Protein AF-A0A846T141-F1 (afdb_monomer)

Sequence (94 aa):
MLAYFSSNYSQVAQNIRDLLAAGSRTDAIRLAHSVKGAAGNLSITGVQQAAARVELGLSSGEGNETELLDALHKAIQSACATITAGLSALTTTL

Foldseek 3Di:
DLVVLLVPCLCLLVVLVVCVVVVNLVVSLVSLVVQLVVCVVVVLVQLNVLSVVLNVCSVVVVVCNVVSSVSNNVSSVVSSVVSVVVVVVVVVVD

Secondary structure (DSSP, 8-state):
-HHHHHHHHTTHHHHHHHHHHTT-HHHHHHHHHHHHHHHHHTT-HHHHHHHHHHHHHHHHT-S-HHHHHHHHHHHHHHHHHHHHHHHHHHHH--

Radius of gyration: 14.07 Å; Cα contacts (8 Å, |Δi|>4): 87; chains: 1; bounding box: 35×24×39 Å

Nearest PDB structures (foldseek):
  1sr2-assembly1_A  TM=6.916E-01  e=3.154E-01  Escherichia coli
  8xyv-assembly2_B  TM=4.575E-01  e=1.497E+00  synthetic construct
  2hmq-assembly1_B  TM=6.051E-01  e=6.328E+00  Themiste dyscritum
  6x8n-assembly2_B  TM=4.008E-01  e=4.477E+00  synthetic construct
  8jh6-assembly1_B  TM=3.435E-01  e=4.477E+00  synthetic construct

Mean predicted aligned error: 3.88 Å

Solvent-accessible surface area (backbone atoms only — not comparable to full-atom values): 4965 Å² total; per-residue (Å²): 109,70,69,57,46,43,74,70,49,71,54,46,43,57,53,34,52,51,27,48,75,70,67,37,50,70,58,28,32,51,49,24,48,52,48,18,52,56,23,53,79,67,68,38,58,64,37,18,52,29,20,48,49,37,26,49,44,64,72,71,62,72,82,53,61,69,63,36,36,52,50,28,40,52,31,42,53,54,51,37,52,51,52,53,53,55,53,53,56,62,66,73,76,114

Structure (mmCIF, N/CA/C/O backbone):
data_AF-A0A846T141-F1
#
_entry.id   AF-A0A846T141-F1
#
loop_
_atom_site.group_PDB
_atom_site.id
_atom_site.type_symbol
_atom_site.label_atom_id
_atom_site.label_alt_id
_atom_site.label_comp_id
_atom_site.label_asym_id
_atom_site.label_entity_id
_atom_site.label_seq_id
_atom_site.pdbx_PDB_ins_code
_atom_site.Cartn_x
_atom_site.Cartn_y
_atom_site.Cartn_z
_atom_site.occupancy
_atom_site.B_iso_or_equiv
_atom_site.auth_seq_id
_atom_site.auth_comp_id
_atom_site.auth_asym_id
_atom_site.auth_atom_id
_atom_site.pdbx_PDB_model_num
ATOM 1 N N . MET A 1 1 ? 15.417 -9.107 -5.755 1.00 68.12 1 MET A N 1
ATOM 2 C CA . MET A 1 1 ? 14.701 -8.137 -4.890 1.00 68.12 1 MET A CA 1
ATOM 3 C C . MET A 1 1 ? 13.462 -7.545 -5.571 1.00 68.12 1 MET A C 1
ATOM 5 O O . MET A 1 1 ? 12.389 -7.638 -4.997 1.00 68.12 1 MET A O 1
ATOM 9 N N . LEU A 1 2 ? 13.554 -7.024 -6.805 1.00 74.12 2 LEU A N 1
ATOM 10 C CA . LEU A 1 2 ? 12.396 -6.469 -7.537 1.00 74.12 2 LEU A CA 1
ATOM 11 C C . LEU A 1 2 ? 11.322 -7.512 -7.911 1.00 74.12 2 LEU A C 1
ATOM 13 O O . LEU A 1 2 ? 10.138 -7.262 -7.718 1.00 74.12 2 LEU A O 1
ATOM 17 N N . ALA A 1 3 ? 11.718 -8.710 -8.355 1.00 71.81 3 ALA A N 1
ATOM 18 C CA . ALA A 1 3 ? 10.768 -9.804 -8.602 1.00 71.81 3 ALA A CA 1
ATOM 19 C C . ALA A 1 3 ? 10.028 -10.230 -7.317 1.00 71.81 3 ALA A C 1
ATOM 21 O O . ALA A 1 3 ? 8.814 -10.392 -7.322 1.00 71.81 3 ALA A O 1
ATOM 22 N N . TYR A 1 4 ? 10.747 -10.307 -6.188 1.00 77.06 4 TYR A N 1
ATOM 23 C CA . TYR A 1 4 ? 10.143 -10.553 -4.874 1.00 77.06 4 TYR A CA 1
ATOM 24 C C . TYR A 1 4 ? 9.133 -9.460 -4.509 1.00 77.06 4 TYR A C 1
ATOM 26 O O . TYR A 1 4 ? 8.058 -9.772 -4.005 1.00 77.06 4 TYR A O 1
ATOM 34 N N . PHE A 1 5 ? 9.449 -8.190 -4.787 1.00 78.75 5 PHE A N 1
ATOM 35 C CA . PHE A 1 5 ? 8.515 -7.094 -4.553 1.00 78.75 5 PHE A CA 1
ATOM 36 C C . PHE A 1 5 ? 7.217 -7.281 -5.354 1.00 78.75 5 PHE A C 1
ATOM 38 O O . PHE A 1 5 ? 6.132 -7.200 -4.785 1.00 78.75 5 PHE A O 1
ATOM 45 N N . SER A 1 6 ? 7.322 -7.608 -6.646 1.00 75.38 6 SER A N 1
ATOM 46 C CA . SER A 1 6 ? 6.150 -7.843 -7.498 1.00 75.38 6 SER A CA 1
ATOM 47 C C . SER A 1 6 ? 5.269 -8.991 -6.984 1.00 75.38 6 SER A C 1
ATOM 49 O O . SER A 1 6 ? 4.055 -8.823 -6.863 1.00 75.38 6 SER A O 1
ATOM 51 N N . SER A 1 7 ? 5.869 -10.116 -6.584 1.00 78.44 7 SER A N 1
ATOM 52 C CA . SER A 1 7 ? 5.114 -11.265 -6.070 1.00 78.44 7 SER A CA 1
ATOM 53 C C . SER A 1 7 ? 4.445 -10.995 -4.719 1.00 78.44 7 SER A C 1
ATOM 55 O O . SER A 1 7 ? 3.325 -11.443 -4.502 1.00 78.44 7 SER A O 1
ATOM 57 N N . ASN A 1 8 ? 5.104 -10.263 -3.814 1.00 79.00 8 ASN A N 1
ATOM 58 C CA . ASN A 1 8 ? 4.626 -10.103 -2.434 1.00 79.00 8 ASN A CA 1
ATOM 59 C C . ASN A 1 8 ? 3.725 -8.883 -2.224 1.00 79.00 8 ASN A C 1
ATOM 61 O O . ASN A 1 8 ? 2.901 -8.894 -1.313 1.00 79.00 8 ASN A O 1
ATOM 65 N N . TYR A 1 9 ? 3.870 -7.832 -3.036 1.00 83.19 9 TYR A N 1
ATOM 66 C CA . TYR A 1 9 ? 3.150 -6.577 -2.808 1.00 83.19 9 TYR A CA 1
ATOM 67 C C . TYR A 1 9 ? 1.975 -6.341 -3.771 1.00 83.19 9 TYR A C 1
ATOM 69 O O . TYR A 1 9 ? 1.196 -5.421 -3.540 1.00 83.19 9 TYR A O 1
ATOM 77 N N . SER A 1 10 ? 1.765 -7.187 -4.788 1.00 86.75 10 SER A N 1
ATOM 78 C CA . SER A 1 10 ? 0.659 -7.045 -5.759 1.00 86.75 10 SER A CA 1
ATOM 79 C C . SER A 1 10 ? -0.743 -7.006 -5.127 1.00 86.75 10 SER A C 1
ATOM 81 O O . SER A 1 10 ? -1.624 -6.312 -5.633 1.00 86.75 10 SER A O 1
ATOM 83 N N . GLN A 1 11 ? -0.935 -7.690 -3.995 1.00 91.75 11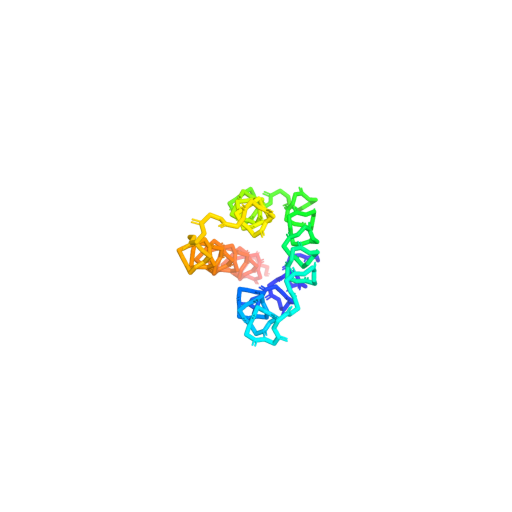 GLN A N 1
ATOM 84 C CA . GLN A 1 11 ? -2.217 -7.786 -3.281 1.00 91.75 11 GLN A CA 1
ATOM 85 C C . GLN A 1 11 ? -2.338 -6.843 -2.078 1.00 91.75 11 GLN A C 1
ATOM 87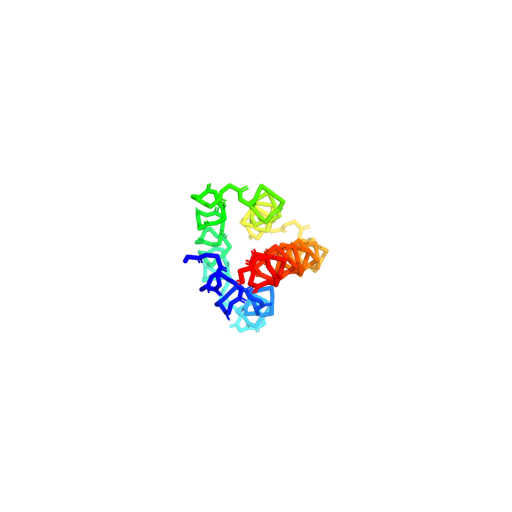 O O . GLN A 1 11 ? -3.349 -6.852 -1.387 1.00 91.75 11 GLN A O 1
ATOM 92 N N . VAL A 1 12 ? -1.346 -5.990 -1.812 1.00 95.00 12 VAL A N 1
ATOM 93 C CA . VAL A 1 12 ? -1.310 -5.155 -0.595 1.00 95.00 12 VAL A CA 1
ATOM 94 C C . VAL A 1 12 ? -2.542 -4.289 -0.423 1.00 95.00 12 VAL A C 1
ATOM 96 O O . VAL A 1 12 ? -3.083 -4.230 0.674 1.00 95.00 12 VAL A O 1
ATOM 99 N N . ALA A 1 13 ? -2.982 -3.611 -1.484 1.00 96.56 13 ALA A N 1
ATOM 100 C CA . ALA A 1 13 ? -4.157 -2.753 -1.395 1.00 96.56 13 ALA A CA 1
ATOM 101 C C . ALA A 1 13 ? -5.394 -3.562 -0.977 1.00 96.56 13 ALA A C 1
ATOM 103 O O . ALA A 1 13 ? -6.176 -3.093 -0.158 1.00 96.56 13 ALA A O 1
ATOM 104 N N . GLN A 1 14 ? -5.524 -4.797 -1.476 1.00 96.75 14 GLN A N 1
ATOM 105 C CA . GLN A 1 14 ? -6.604 -5.692 -1.079 1.00 96.75 14 GLN A CA 1
ATOM 106 C C . GLN A 1 14 ? -6.440 -6.1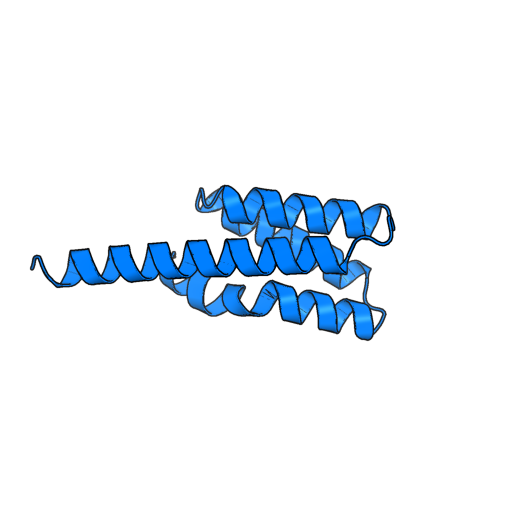77 0.363 1.00 96.75 14 GLN A C 1
ATOM 108 O O . GLN A 1 14 ? -7.372 -6.040 1.144 1.00 96.75 14 GLN A O 1
ATOM 113 N N . ASN A 1 15 ? -5.243 -6.611 0.759 1.00 97.31 15 ASN A N 1
ATOM 114 C CA . ASN A 1 15 ? -4.965 -7.024 2.136 1.00 97.31 15 ASN A CA 1
ATOM 115 C C . ASN A 1 15 ? -5.279 -5.905 3.144 1.00 97.31 15 ASN A C 1
ATOM 117 O O . ASN A 1 15 ? -5.787 -6.168 4.230 1.00 97.31 15 ASN A O 1
ATOM 121 N N . ILE A 1 16 ? -4.999 -4.644 2.792 1.00 97.69 16 ILE A N 1
ATOM 122 C CA . ILE A 1 16 ? -5.363 -3.496 3.628 1.00 97.69 16 ILE A CA 1
ATOM 123 C C . ILE A 1 16 ? -6.888 -3.334 3.694 1.00 97.69 16 ILE A C 1
ATOM 125 O O . ILE A 1 16 ? -7.411 -3.141 4.789 1.00 97.69 16 ILE A O 1
ATOM 129 N N . ARG A 1 17 ? -7.617 -3.451 2.572 1.00 97.81 17 ARG A N 1
ATOM 130 C CA . ARG A 1 17 ? -9.094 -3.440 2.588 1.00 97.81 17 ARG A CA 1
ATOM 131 C C . ARG A 1 17 ? -9.655 -4.537 3.494 1.00 97.81 17 ARG A C 1
ATOM 133 O O . ARG A 1 17 ? -10.547 -4.255 4.287 1.00 97.81 17 ARG A O 1
ATOM 140 N N . ASP A 1 18 ? -9.103 -5.744 3.422 1.00 98.06 18 ASP A N 1
ATOM 141 C CA . ASP A 1 18 ? -9.557 -6.886 4.219 1.00 98.06 18 ASP A CA 1
ATOM 142 C C . ASP A 1 18 ? -9.318 -6.653 5.719 1.00 98.06 18 ASP A C 1
ATOM 144 O O . ASP A 1 18 ? -10.203 -6.898 6.539 1.00 98.06 18 ASP A O 1
ATOM 148 N N . LEU A 1 19 ? -8.159 -6.093 6.087 1.00 98.19 19 LEU A N 1
ATOM 149 C CA . LEU A 1 19 ? -7.864 -5.694 7.467 1.00 98.19 19 LEU A CA 1
ATOM 150 C C . LEU A 1 19 ? -8.836 -4.624 7.975 1.00 98.19 19 LEU A C 1
ATOM 152 O O . LEU A 1 19 ? -9.292 -4.707 9.114 1.00 98.19 19 LEU A O 1
ATOM 156 N N . LEU A 1 20 ? -9.184 -3.637 7.144 1.00 97.12 20 LEU A N 1
ATOM 157 C CA . LEU A 1 20 ? -10.166 -2.613 7.511 1.00 97.12 20 LEU A CA 1
ATOM 158 C C . LEU A 1 20 ? -11.568 -3.206 7.684 1.00 97.12 20 LEU A C 1
ATOM 160 O O . LEU A 1 20 ? -12.237 -2.883 8.664 1.00 97.12 20 LEU A O 1
ATOM 164 N N . ALA A 1 21 ? -11.992 -4.103 6.789 1.00 97.25 21 ALA A N 1
ATOM 165 C CA . ALA A 1 21 ? -13.276 -4.797 6.887 1.00 97.25 21 ALA A CA 1
ATOM 166 C C . ALA A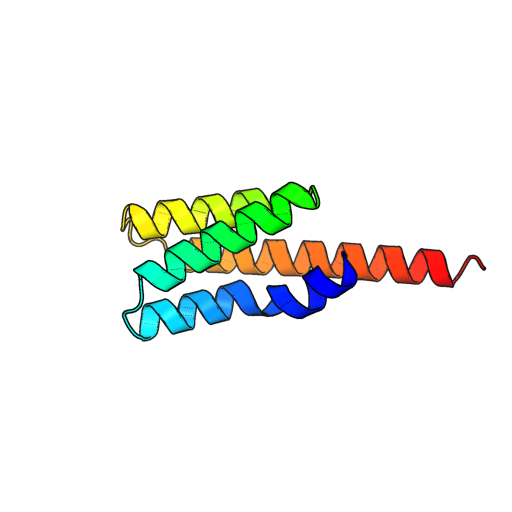 1 21 ? -13.370 -5.683 8.143 1.00 97.25 21 ALA A C 1
ATOM 168 O O . ALA A 1 21 ? -14.438 -5.800 8.738 1.00 97.25 21 ALA A O 1
ATOM 169 N N . ALA A 1 22 ? -12.246 -6.252 8.584 1.00 97.50 22 ALA A N 1
ATOM 170 C CA . ALA A 1 22 ? -12.142 -7.013 9.827 1.00 97.50 22 ALA A CA 1
ATOM 171 C C . ALA A 1 22 ? -12.056 -6.137 11.097 1.00 97.50 22 ALA A C 1
ATOM 173 O O . ALA A 1 22 ? -11.971 -6.668 12.202 1.00 97.50 22 ALA A O 1
ATOM 174 N N . GLY A 1 23 ? -12.049 -4.804 10.969 1.00 97.00 23 GLY A N 1
ATOM 175 C CA . GLY A 1 23 ? -11.880 -3.876 12.094 1.00 97.00 23 GLY A CA 1
ATOM 176 C C . GLY A 1 23 ? -10.432 -3.724 12.581 1.00 97.00 23 GLY A C 1
ATOM 177 O O . GLY A 1 23 ? -10.166 -2.967 13.515 1.00 97.00 23 GLY A O 1
ATOM 178 N N . SER A 1 24 ? -9.469 -4.373 11.925 1.00 97.25 24 SER A N 1
ATOM 179 C CA . SER A 1 24 ? -8.043 -4.363 12.270 1.00 97.25 24 SER A CA 1
ATOM 180 C C . SER A 1 24 ? -7.311 -3.142 11.698 1.00 97.25 24 SER A C 1
ATOM 182 O O . SER A 1 24 ? -6.323 -3.260 10.969 1.00 97.25 24 SER A O 1
ATOM 184 N N . ARG A 1 25 ? -7.769 -1.931 12.046 1.00 96.56 25 ARG A N 1
ATOM 185 C CA . ARG A 1 25 ? -7.196 -0.665 11.540 1.00 96.56 25 ARG A CA 1
ATOM 186 C C . ARG A 1 25 ? -5.704 -0.506 11.862 1.00 96.56 25 ARG A C 1
ATOM 188 O O . ARG A 1 25 ? -4.942 -0.059 11.009 1.00 96.56 25 ARG A O 1
ATOM 195 N N . THR A 1 26 ? -5.265 -0.900 13.056 1.00 97.88 26 THR A N 1
ATOM 196 C CA . THR A 1 26 ? -3.847 -0.817 13.450 1.00 97.88 26 THR A CA 1
ATOM 197 C C . THR A 1 26 ? -2.951 -1.670 12.549 1.00 97.88 26 THR A C 1
ATOM 199 O O . THR A 1 26 ? -1.884 -1.222 12.131 1.00 97.88 26 THR A O 1
ATOM 202 N N . ASP A 1 27 ? -3.394 -2.877 12.191 1.00 98.12 27 ASP A N 1
ATOM 203 C CA . ASP A 1 27 ? -2.647 -3.743 11.277 1.00 98.12 27 ASP A CA 1
ATOM 204 C C . ASP A 1 27 ? -2.649 -3.213 9.843 1.00 98.12 27 ASP A C 1
ATOM 206 O O . ASP A 1 27 ? -1.626 -3.299 9.164 1.00 98.12 27 ASP A O 1
ATOM 210 N N . ALA A 1 28 ? -3.751 -2.603 9.399 1.00 98.12 28 ALA A N 1
ATOM 211 C CA . ALA A 1 28 ? -3.821 -1.914 8.112 1.00 98.12 28 ALA A CA 1
ATOM 212 C C . ALA A 1 28 ? -2.783 -0.775 8.014 1.00 98.12 28 ALA A C 1
ATOM 214 O O . ALA A 1 28 ? -2.040 -0.697 7.032 1.00 98.12 28 ALA A O 1
ATOM 215 N N . ILE A 1 29 ? -2.667 0.056 9.059 1.00 98.25 29 ILE A N 1
ATOM 216 C CA . ILE A 1 29 ? -1.660 1.131 9.150 1.00 98.25 29 ILE A CA 1
ATOM 217 C C . ILE A 1 29 ? -0.244 0.548 9.118 1.00 98.25 29 ILE A C 1
ATOM 219 O O . ILE A 1 29 ? 0.605 1.002 8.349 1.00 98.25 29 ILE A O 1
ATOM 223 N N . ARG A 1 30 ? 0.016 -0.493 9.918 1.00 98.12 30 ARG A N 1
ATOM 224 C CA . ARG A 1 30 ? 1.330 -1.145 9.977 1.00 98.12 30 ARG A CA 1
ATOM 225 C C . ARG A 1 30 ? 1.725 -1.750 8.631 1.00 98.12 30 ARG A C 1
ATOM 227 O O . ARG A 1 30 ? 2.880 -1.627 8.228 1.00 98.12 30 ARG A O 1
ATOM 234 N N . LEU A 1 31 ? 0.783 -2.363 7.914 1.00 97.62 31 LEU A N 1
ATOM 235 C CA . LEU A 1 31 ? 1.029 -2.897 6.576 1.00 97.62 31 LEU A CA 1
ATOM 236 C C . LEU A 1 31 ? 1.380 -1.778 5.583 1.00 97.62 31 LEU A C 1
ATOM 238 O O . LEU A 1 31 ? 2.366 -1.906 4.855 1.00 97.62 31 LEU A O 1
ATOM 242 N N . ALA A 1 32 ? 0.647 -0.659 5.596 1.00 97.94 32 ALA A N 1
ATOM 243 C CA . ALA A 1 32 ? 0.973 0.511 4.775 1.00 97.94 32 ALA A CA 1
ATOM 244 C C . ALA A 1 32 ? 2.383 1.057 5.087 1.00 97.94 32 ALA A C 1
ATOM 246 O O . ALA A 1 32 ? 3.170 1.305 4.169 1.00 97.94 32 ALA A O 1
ATOM 247 N N . HIS A 1 33 ? 2.750 1.142 6.369 1.00 98.06 33 HIS A N 1
ATOM 248 C CA . HIS A 1 33 ? 4.091 1.533 6.809 1.00 98.06 33 HIS A CA 1
ATOM 249 C C . HIS A 1 33 ? 5.184 0.589 6.281 1.00 98.06 33 HIS A C 1
ATOM 251 O O . HIS A 1 33 ? 6.204 1.041 5.754 1.00 98.06 33 HIS A O 1
ATOM 257 N N . SER A 1 34 ? 4.980 -0.729 6.384 1.00 96.62 34 SER A N 1
ATOM 258 C CA . SER A 1 34 ? 5.933 -1.725 5.876 1.00 96.62 34 SER A CA 1
ATOM 259 C C . SER A 1 34 ? 6.137 -1.601 4.364 1.00 96.62 34 SER A C 1
ATOM 261 O O . SER A 1 34 ? 7.273 -1.634 3.890 1.00 96.62 34 SER A O 1
ATOM 263 N N . VAL A 1 35 ? 5.057 -1.392 3.606 1.00 96.50 35 VAL A N 1
ATOM 264 C CA . VAL A 1 35 ? 5.112 -1.202 2.146 1.00 96.50 35 VAL A CA 1
ATOM 265 C C . VAL A 1 35 ? 5.861 0.081 1.792 1.00 96.50 35 VAL A C 1
ATOM 267 O O . VAL A 1 35 ? 6.714 0.060 0.905 1.00 96.50 35 VAL A O 1
ATOM 270 N N . LYS A 1 36 ? 5.609 1.181 2.515 1.00 97.19 36 LYS A N 1
ATOM 271 C CA . LYS A 1 36 ? 6.342 2.448 2.366 1.00 97.19 36 LYS A CA 1
ATOM 272 C C . LYS A 1 36 ? 7.847 2.240 2.548 1.00 97.19 36 LYS A C 1
ATOM 274 O O . LYS A 1 36 ? 8.627 2.691 1.709 1.00 97.19 36 LYS A O 1
ATOM 279 N N . GLY A 1 37 ? 8.255 1.544 3.611 1.00 95.69 37 GLY A N 1
ATOM 280 C CA . GLY A 1 37 ? 9.664 1.245 3.884 1.00 95.69 37 GLY A CA 1
ATOM 281 C C . GLY A 1 37 ? 10.307 0.389 2.791 1.00 95.69 37 GLY A C 1
ATOM 282 O O . GLY A 1 37 ? 11.366 0.741 2.270 1.00 95.69 37 GLY A O 1
ATOM 283 N N . ALA A 1 38 ? 9.637 -0.692 2.382 1.00 93.62 38 ALA A N 1
ATOM 284 C CA . ALA A 1 38 ? 10.119 -1.575 1.322 1.00 93.62 38 ALA A CA 1
ATOM 285 C C . ALA A 1 38 ? 10.263 -0.849 -0.026 1.00 93.62 38 ALA A C 1
ATOM 287 O O . ALA A 1 38 ? 11.288 -0.987 -0.694 1.00 93.62 38 ALA A O 1
ATOM 288 N N . ALA A 1 39 ? 9.265 -0.048 -0.411 1.00 94.38 39 ALA A N 1
ATOM 289 C CA . ALA A 1 39 ? 9.299 0.743 -1.637 1.00 94.38 39 ALA A CA 1
ATOM 290 C C . ALA A 1 39 ? 10.388 1.825 -1.596 1.00 94.38 39 ALA A C 1
ATOM 292 O O . ALA A 1 39 ? 11.072 2.030 -2.597 1.00 94.38 39 ALA A O 1
ATOM 293 N N . GLY A 1 40 ? 10.593 2.471 -0.443 1.00 95.88 40 GLY A N 1
ATOM 294 C CA . GLY A 1 40 ? 11.664 3.449 -0.244 1.00 95.88 40 GLY A CA 1
ATOM 295 C C . GLY A 1 40 ? 13.059 2.842 -0.395 1.00 95.88 40 GLY A C 1
ATOM 296 O O . GLY A 1 40 ? 13.891 3.398 -1.103 1.00 95.88 40 GLY A O 1
ATOM 297 N N . ASN A 1 41 ? 13.293 1.661 0.182 1.00 94.50 41 ASN A N 1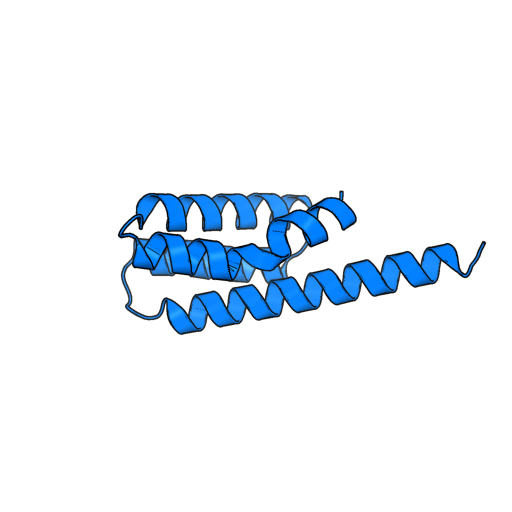
ATOM 298 C CA . ASN A 1 41 ? 14.570 0.951 0.056 1.00 94.50 41 ASN A CA 1
ATOM 299 C C . ASN A 1 41 ? 14.873 0.489 -1.385 1.00 94.50 41 ASN A C 1
ATOM 301 O O . ASN A 1 41 ? 16.022 0.247 -1.737 1.00 94.50 41 ASN A O 1
ATOM 305 N N . LEU A 1 42 ? 13.840 0.353 -2.220 1.00 91.94 42 LEU A N 1
ATOM 306 C CA . LEU A 1 42 ? 13.946 -0.033 -3.630 1.00 91.94 42 LEU A CA 1
ATOM 307 C C . LEU A 1 42 ? 13.851 1.157 -4.595 1.00 91.94 42 LEU A C 1
ATOM 309 O O . LEU A 1 42 ? 13.804 0.946 -5.806 1.00 91.94 42 LEU A O 1
ATOM 313 N N . SER A 1 43 ? 13.776 2.388 -4.081 1.00 94.50 43 SER A N 1
ATOM 314 C CA . SER A 1 43 ? 13.563 3.606 -4.873 1.00 94.50 43 SER A CA 1
ATOM 315 C C . SER A 1 43 ? 12.314 3.558 -5.774 1.00 94.50 43 SER A C 1
ATOM 317 O O . SER A 1 43 ? 12.265 4.202 -6.820 1.00 94.50 43 SER A O 1
ATOM 319 N N . ILE A 1 44 ? 11.266 2.825 -5.374 1.00 94.38 44 ILE A N 1
ATOM 320 C CA . ILE A 1 44 ? 9.973 2.767 -6.079 1.00 94.38 44 ILE A CA 1
ATOM 321 C C . ILE A 1 44 ? 9.101 3.927 -5.584 1.00 94.38 44 ILE A C 1
ATOM 323 O O . ILE A 1 44 ? 8.122 3.749 -4.853 1.00 94.38 44 ILE A O 1
ATOM 327 N N . THR A 1 45 ? 9.487 5.147 -5.958 1.00 95.88 45 THR A N 1
ATOM 328 C CA . THR A 1 45 ? 8.961 6.396 -5.383 1.00 95.88 45 THR A CA 1
ATOM 329 C C . THR A 1 45 ? 7.437 6.510 -5.457 1.00 95.88 45 THR A C 1
ATOM 331 O O . THR A 1 45 ? 6.811 6.914 -4.480 1.00 95.88 45 THR A O 1
ATOM 334 N N . GLY A 1 46 ? 6.818 6.101 -6.570 1.00 96.56 46 GLY A N 1
ATOM 335 C CA . GLY A 1 46 ? 5.359 6.156 -6.721 1.00 96.56 46 GLY A CA 1
ATOM 336 C C . GLY A 1 46 ? 4.616 5.302 -5.687 1.00 96.56 46 GLY A C 1
ATOM 337 O O . GLY A 1 46 ? 3.628 5.751 -5.107 1.00 96.56 46 GLY A O 1
ATOM 338 N N . VAL A 1 47 ? 5.126 4.101 -5.390 1.00 97.50 47 VAL A N 1
ATOM 339 C CA . VAL A 1 47 ? 4.528 3.226 -4.369 1.00 97.50 47 VAL A CA 1
ATOM 340 C C . VAL A 1 47 ? 4.817 3.750 -2.966 1.00 97.50 47 VAL A C 1
ATOM 342 O O . VAL A 1 47 ? 3.916 3.762 -2.132 1.00 97.50 47 VAL A O 1
ATOM 345 N N . GLN A 1 48 ? 6.037 4.233 -2.706 1.00 98.38 48 GLN A N 1
ATOM 346 C CA . GLN A 1 48 ? 6.396 4.815 -1.411 1.00 98.38 48 GLN A CA 1
ATOM 347 C C . GLN A 1 48 ? 5.462 5.977 -1.040 1.00 98.38 48 GLN A C 1
ATOM 349 O O . GLN A 1 48 ? 4.950 6.026 0.078 1.00 98.38 48 GLN A O 1
ATOM 354 N N . GLN A 1 49 ? 5.212 6.891 -1.981 1.00 98.50 49 GLN A N 1
ATOM 355 C CA . GLN A 1 49 ? 4.329 8.039 -1.772 1.00 98.50 49 GLN A CA 1
ATOM 356 C C . GLN A 1 49 ? 2.875 7.614 -1.553 1.00 98.50 49 GLN A C 1
ATOM 358 O O . GLN A 1 49 ? 2.230 8.104 -0.627 1.00 98.50 49 GLN A O 1
ATOM 363 N N . ALA A 1 50 ? 2.356 6.692 -2.368 1.00 98.38 50 ALA A N 1
ATOM 364 C CA . ALA A 1 50 ? 0.989 6.204 -2.209 1.00 98.38 50 ALA A CA 1
ATOM 365 C C . ALA A 1 50 ? 0.793 5.484 -0.862 1.00 98.38 50 ALA A C 1
ATOM 367 O O . ALA A 1 50 ? -0.194 5.729 -0.171 1.00 98.38 50 ALA A O 1
ATOM 368 N N . ALA A 1 51 ? 1.762 4.666 -0.441 1.00 98.44 51 ALA A N 1
ATOM 369 C CA . ALA A 1 51 ? 1.722 3.972 0.844 1.00 98.44 51 ALA A CA 1
ATOM 370 C C . ALA A 1 51 ? 1.776 4.945 2.033 1.00 98.44 51 ALA A C 1
ATOM 372 O O . ALA A 1 51 ? 1.039 4.763 2.998 1.00 98.44 51 ALA A O 1
ATOM 373 N N . ALA A 1 52 ? 2.578 6.013 1.943 1.00 98.50 52 ALA A N 1
ATOM 374 C CA . ALA A 1 52 ? 2.618 7.062 2.962 1.00 98.50 52 ALA A CA 1
ATOM 375 C C . ALA A 1 52 ? 1.277 7.804 3.096 1.00 98.50 52 ALA A C 1
ATOM 377 O O . ALA A 1 52 ? 0.858 8.118 4.207 1.00 98.50 52 ALA A O 1
ATOM 378 N N . ARG A 1 53 ? 0.578 8.057 1.979 1.00 98.38 53 ARG A N 1
ATOM 379 C CA . ARG A 1 53 ? -0.758 8.673 2.009 1.00 98.38 53 ARG A CA 1
ATOM 380 C C . ARG A 1 53 ? -1.793 7.754 2.651 1.00 98.38 53 ARG A C 1
ATOM 382 O O . ARG A 1 53 ? -2.567 8.230 3.469 1.00 98.38 53 ARG A O 1
ATOM 389 N N . VAL A 1 54 ? -1.774 6.456 2.332 1.00 98.31 54 VAL A N 1
ATOM 390 C CA . VAL A 1 54 ? -2.637 5.460 2.995 1.00 98.31 54 VAL A CA 1
ATOM 391 C C . VAL A 1 54 ? -2.353 5.416 4.497 1.00 98.31 54 VAL A C 1
ATOM 393 O O . VAL A 1 54 ? -3.279 5.538 5.286 1.00 98.31 54 VAL A O 1
ATOM 396 N N . GLU A 1 55 ? -1.090 5.291 4.908 1.00 98.50 55 GLU A N 1
ATOM 397 C CA . GLU A 1 55 ? -0.700 5.269 6.327 1.00 98.50 55 GLU A CA 1
ATOM 398 C C . GLU A 1 55 ? -1.223 6.498 7.086 1.00 98.50 55 GLU A C 1
ATOM 400 O O . GLU A 1 55 ? -1.811 6.356 8.161 1.00 98.50 55 GLU A O 1
ATOM 405 N N . LEU A 1 56 ? -1.055 7.691 6.506 1.00 97.81 56 LEU A N 1
ATOM 406 C CA . LEU A 1 56 ? -1.535 8.939 7.090 1.00 97.81 56 LEU A CA 1
ATOM 407 C C . LEU A 1 56 ? -3.067 8.991 7.141 1.00 97.81 56 LEU A C 1
ATOM 409 O O . LEU A 1 56 ? -3.620 9.214 8.212 1.00 97.81 56 LEU A O 1
ATOM 413 N N . GLY A 1 57 ? -3.754 8.737 6.024 1.00 97.12 57 GLY A N 1
ATOM 414 C CA . GLY A 1 57 ? -5.218 8.800 5.953 1.00 97.12 57 GLY A CA 1
ATOM 415 C C . GLY A 1 57 ? -5.897 7.812 6.904 1.00 97.12 57 GLY A C 1
ATOM 416 O O . GLY A 1 57 ? -6.861 8.158 7.586 1.00 97.12 57 GLY A O 1
ATOM 417 N N . LEU A 1 58 ? -5.333 6.607 7.042 1.00 96.94 58 LEU A N 1
ATOM 418 C CA . LEU A 1 58 ? -5.805 5.616 8.009 1.00 96.94 58 LEU A CA 1
ATOM 419 C C . LEU A 1 58 ? -5.598 6.044 9.464 1.00 96.94 58 LEU A C 1
ATOM 421 O O . LEU A 1 58 ? -6.446 5.717 10.299 1.00 96.94 58 LEU A O 1
ATOM 425 N N . SER A 1 59 ? -4.497 6.743 9.755 1.00 96.38 59 SER A N 1
ATOM 426 C CA . SER A 1 59 ? -4.167 7.244 11.096 1.00 96.38 59 SER A CA 1
ATOM 427 C C . SER A 1 59 ? -5.021 8.452 11.488 1.00 96.38 59 SER A C 1
ATOM 429 O O . SER A 1 59 ? -5.432 8.557 12.640 1.00 96.38 59 SER A O 1
ATOM 431 N N . SER A 1 60 ? -5.307 9.341 10.535 1.00 93.94 60 SER A N 1
ATOM 432 C CA . SER A 1 60 ? -6.116 10.546 10.746 1.00 93.94 60 SER A CA 1
ATOM 433 C C . SER A 1 60 ? -7.625 10.272 10.726 1.00 93.94 60 SER A C 1
ATOM 435 O O . SER A 1 60 ? -8.388 11.051 11.290 1.00 93.94 60 SER A O 1
ATOM 437 N N . GLY A 1 61 ? -8.069 9.175 10.098 1.00 89.19 61 GLY A N 1
ATOM 438 C CA . GLY A 1 61 ? -9.487 8.809 10.016 1.00 89.19 61 GLY A CA 1
ATOM 439 C C . GLY A 1 61 ? -10.309 9.727 9.103 1.00 89.19 61 GLY A C 1
ATOM 440 O O . GLY A 1 61 ? -11.478 9.974 9.380 1.00 89.19 61 GLY A O 1
ATOM 441 N N . GLU A 1 62 ? -9.708 10.243 8.028 1.00 84.31 62 GLU A N 1
ATOM 442 C CA . GLU A 1 62 ? -10.304 11.271 7.154 1.00 84.31 62 GLU A CA 1
ATOM 443 C C . GLU A 1 62 ? -11.440 10.767 6.239 1.00 84.31 62 GLU A C 1
ATOM 445 O O . GLU A 1 62 ? -12.049 11.565 5.529 1.00 84.31 62 GLU A O 1
ATOM 450 N N . GLY A 1 63 ? -11.748 9.464 6.236 1.00 88.38 63 GLY A N 1
ATOM 451 C CA . GLY A 1 63 ? -12.852 8.896 5.447 1.00 88.38 63 GLY A CA 1
ATOM 452 C C . GLY A 1 63 ? -12.566 8.742 3.945 1.00 88.38 63 GLY A C 1
ATOM 453 O O . GLY A 1 63 ? -13.477 8.469 3.165 1.00 88.38 63 GLY A O 1
ATOM 454 N N . ASN A 1 64 ? -11.316 8.937 3.519 1.00 93.44 64 ASN A N 1
ATOM 455 C CA . ASN A 1 64 ? -10.855 8.836 2.130 1.00 93.44 64 ASN A CA 1
ATOM 456 C C . ASN A 1 64 ? -10.150 7.497 1.827 1.00 93.44 64 ASN A C 1
ATOM 458 O O . ASN A 1 64 ? -9.427 7.381 0.834 1.00 93.44 64 ASN A O 1
ATOM 462 N N . GLU A 1 65 ? -10.356 6.466 2.656 1.00 94.00 65 GLU A N 1
ATOM 463 C CA . GLU A 1 65 ? -9.621 5.200 2.570 1.00 94.00 65 GLU A CA 1
ATOM 464 C C . GLU A 1 65 ? -9.719 4.532 1.193 1.00 94.00 65 GLU A C 1
ATOM 466 O O . GLU A 1 65 ? -8.711 4.066 0.662 1.00 94.00 65 GLU A O 1
ATOM 471 N N . THR A 1 66 ? -10.908 4.511 0.587 1.00 95.69 66 THR A N 1
ATOM 472 C CA . THR A 1 66 ? -11.133 3.871 -0.718 1.00 95.69 66 THR A CA 1
ATOM 473 C C . THR A 1 66 ? -10.280 4.500 -1.819 1.00 95.69 66 THR A C 1
ATOM 475 O O . THR A 1 66 ? -9.590 3.785 -2.545 1.00 95.69 66 THR A O 1
ATOM 478 N N . GLU A 1 67 ? -10.265 5.832 -1.915 1.00 97.56 67 GLU A N 1
ATOM 479 C CA . GLU A 1 67 ? -9.493 6.554 -2.933 1.00 97.56 67 GLU A CA 1
ATOM 480 C C . GLU A 1 67 ? -7.985 6.325 -2.755 1.00 97.56 67 GLU A C 1
ATOM 482 O O . GLU A 1 67 ? -7.264 6.049 -3.719 1.00 97.56 67 GLU A O 1
ATOM 487 N N . LEU A 1 68 ? -7.508 6.382 -1.508 1.00 98.00 68 LEU A N 1
ATOM 488 C CA . LEU A 1 68 ? -6.102 6.159 -1.182 1.00 98.00 68 LEU A CA 1
ATOM 489 C C . LEU A 1 68 ? -5.654 4.732 -1.527 1.00 98.00 68 LEU A C 1
ATOM 491 O O . LEU A 1 68 ? -4.560 4.536 -2.067 1.00 98.00 68 LEU A O 1
ATOM 495 N N . LEU A 1 69 ? -6.497 3.733 -1.257 1.00 98.00 69 LEU A N 1
ATOM 496 C CA . LEU A 1 69 ? -6.206 2.330 -1.558 1.00 98.00 69 LEU A CA 1
ATOM 497 C C . LEU A 1 69 ? -6.239 2.039 -3.060 1.00 98.00 69 LEU A C 1
ATOM 499 O O . LEU A 1 69 ? -5.407 1.270 -3.548 1.00 98.00 69 LEU A O 1
ATOM 503 N N . ASP A 1 70 ? -7.119 2.695 -3.811 1.00 98.00 70 ASP A N 1
ATOM 504 C CA . ASP A 1 70 ? -7.134 2.610 -5.272 1.00 98.00 70 ASP A CA 1
ATOM 505 C C . ASP A 1 70 ? -5.888 3.253 -5.891 1.00 98.00 70 ASP A C 1
ATOM 507 O O . ASP A 1 70 ? -5.292 2.700 -6.822 1.00 98.00 70 ASP A O 1
ATOM 511 N N . ALA A 1 71 ? -5.441 4.390 -5.352 1.00 98.06 71 ALA A N 1
ATOM 512 C CA . ALA A 1 71 ? -4.195 5.027 -5.767 1.00 98.06 71 ALA A CA 1
ATOM 513 C C . ALA A 1 71 ? -2.973 4.136 -5.477 1.00 98.06 71 ALA A C 1
ATOM 515 O O . ALA A 1 71 ? -2.108 3.975 -6.344 1.00 98.06 71 ALA A O 1
ATOM 516 N N . LEU A 1 72 ? -2.920 3.505 -4.298 1.00 98.12 72 LEU A N 1
ATOM 517 C CA . LEU A 1 72 ? -1.868 2.547 -3.948 1.00 98.12 72 LEU A CA 1
ATOM 518 C C . LEU A 1 72 ? -1.868 1.335 -4.886 1.00 98.12 72 LEU A C 1
ATOM 520 O O . LEU A 1 72 ? -0.808 0.940 -5.373 1.00 98.12 72 LEU A O 1
ATOM 524 N N . HIS A 1 73 ? -3.041 0.776 -5.188 1.00 97.50 73 HIS A N 1
ATOM 525 C CA . HIS A 1 73 ? -3.166 -0.346 -6.114 1.00 97.50 73 HIS A CA 1
ATOM 526 C C . HIS A 1 73 ? -2.605 -0.008 -7.503 1.00 97.50 73 HIS A C 1
ATOM 528 O O . HIS A 1 73 ? -1.763 -0.740 -8.024 1.00 97.50 73 HIS A O 1
ATOM 534 N N . LYS A 1 74 ? -2.995 1.143 -8.067 1.00 97.56 74 LYS A N 1
ATOM 535 C CA . LYS A 1 74 ? -2.498 1.619 -9.369 1.00 97.56 74 LYS A CA 1
ATOM 536 C C . LYS A 1 74 ? -0.982 1.823 -9.368 1.00 97.56 74 LYS A C 1
ATOM 538 O O . LYS A 1 74 ? -0.306 1.426 -10.318 1.00 97.56 74 LYS A O 1
ATOM 543 N N . ALA A 1 75 ? -0.433 2.406 -8.300 1.00 97.38 75 ALA A N 1
ATOM 544 C CA . ALA A 1 75 ? 1.008 2.603 -8.168 1.00 97.38 75 ALA A CA 1
ATOM 545 C C . ALA A 1 75 ? 1.769 1.266 -8.163 1.00 97.38 75 ALA A C 1
ATOM 547 O O . ALA A 1 75 ? 2.78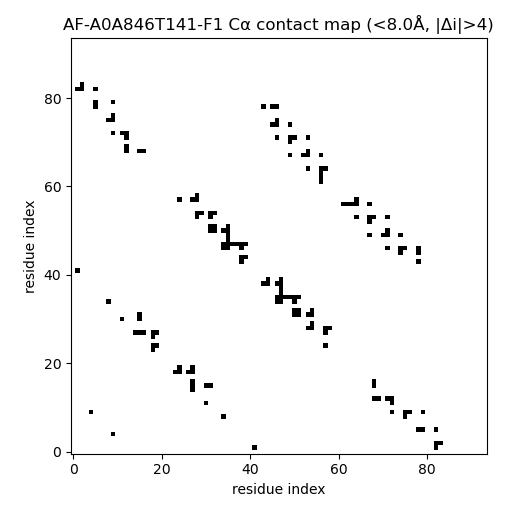8 1.131 -8.843 1.00 97.38 75 ALA A O 1
ATOM 548 N N . ILE A 1 76 ? 1.255 0.261 -7.447 1.00 95.31 76 ILE A N 1
ATOM 549 C CA . ILE A 1 76 ? 1.844 -1.082 -7.391 1.00 95.31 76 ILE A CA 1
ATOM 550 C C . ILE A 1 76 ? 1.772 -1.773 -8.755 1.00 95.31 76 ILE A C 1
ATOM 552 O O . ILE A 1 76 ? 2.769 -2.348 -9.193 1.00 95.31 76 ILE A O 1
ATOM 556 N N . GLN A 1 77 ? 0.635 -1.690 -9.452 1.00 94.44 77 GLN A N 1
ATOM 557 C CA . GLN A 1 77 ? 0.481 -2.260 -10.795 1.00 94.44 77 GLN A CA 1
ATOM 558 C C . GLN A 1 77 ? 1.471 -1.646 -11.790 1.00 94.44 77 GLN A C 1
ATOM 560 O O . GLN A 1 77 ? 2.146 -2.377 -12.512 1.00 94.44 77 GLN A O 1
ATOM 565 N N . SER A 1 78 ? 1.610 -0.319 -11.780 1.00 94.56 78 SER A N 1
ATOM 566 C CA . SER A 1 78 ? 2.562 0.394 -12.638 1.00 94.56 78 SER A CA 1
ATOM 567 C C . SER A 1 78 ? 4.015 -0.014 -12.352 1.00 94.56 78 SER A C 1
ATOM 569 O O . SER A 1 78 ? 4.782 -0.319 -13.272 1.00 94.56 78 SER A O 1
ATOM 571 N N . ALA A 1 79 ? 4.384 -0.118 -11.069 1.00 92.69 79 ALA A N 1
ATOM 572 C CA . ALA A 1 79 ? 5.709 -0.578 -10.661 1.00 92.69 79 ALA A CA 1
ATOM 573 C C . ALA A 1 79 ? 5.980 -2.024 -11.107 1.00 92.69 79 ALA A C 1
ATOM 575 O O . ALA A 1 79 ? 7.043 -2.305 -11.658 1.00 92.69 79 ALA A O 1
ATOM 576 N N . CYS A 1 80 ? 5.018 -2.933 -10.924 1.00 91.12 80 CYS A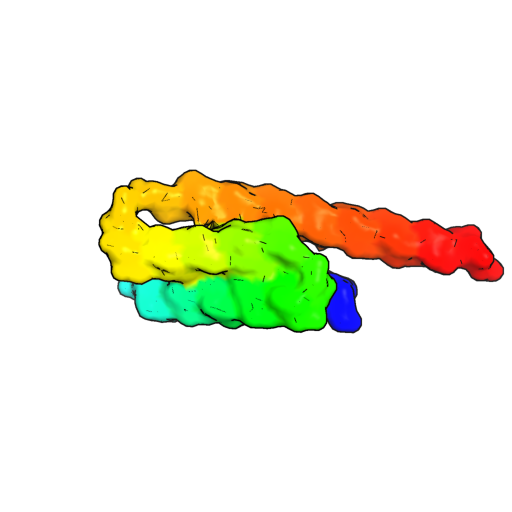 N 1
ATOM 577 C CA . CYS A 1 80 ? 5.147 -4.325 -11.358 1.00 91.12 80 CYS A CA 1
ATOM 578 C C . CYS A 1 80 ? 5.306 -4.428 -12.878 1.00 91.12 80 CYS A C 1
ATOM 580 O O . CYS A 1 80 ? 6.222 -5.102 -13.337 1.00 91.12 80 CYS A O 1
ATOM 582 N N . ALA A 1 81 ? 4.482 -3.715 -13.651 1.00 91.06 81 ALA A N 1
ATOM 583 C CA . ALA A 1 81 ? 4.580 -3.698 -15.109 1.00 91.06 81 ALA A CA 1
ATOM 584 C C . ALA A 1 81 ? 5.962 -3.214 -15.582 1.00 91.06 81 ALA A C 1
ATOM 586 O O . ALA A 1 81 ? 6.568 -3.831 -16.457 1.00 91.06 81 ALA A O 1
ATOM 587 N N . THR A 1 82 ? 6.493 -2.163 -14.950 1.00 90.94 82 THR A N 1
ATOM 588 C CA . THR A 1 82 ? 7.829 -1.624 -15.249 1.00 90.94 82 THR A CA 1
ATOM 589 C C . THR A 1 82 ? 8.932 -2.635 -14.932 1.00 90.94 82 THR A C 1
ATOM 591 O O . THR A 1 82 ? 9.818 -2.863 -15.754 1.00 90.94 82 THR A O 1
ATOM 594 N N . ILE A 1 83 ? 8.866 -3.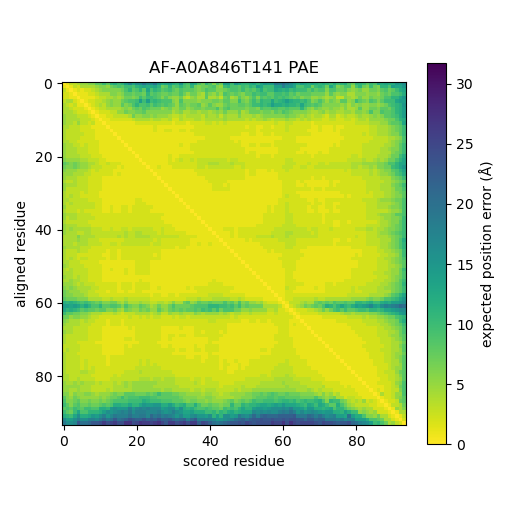278 -13.760 1.00 87.81 83 ILE A N 1
ATOM 595 C CA . ILE A 1 83 ? 9.826 -4.309 -13.345 1.00 87.81 83 ILE A CA 1
ATOM 596 C C . ILE A 1 83 ? 9.803 -5.484 -14.329 1.00 87.81 83 ILE A C 1
ATOM 598 O O . ILE A 1 83 ? 10.859 -5.904 -14.798 1.00 87.81 83 ILE A O 1
ATOM 602 N N . THR A 1 84 ? 8.620 -5.996 -14.673 1.00 88.38 84 THR A N 1
ATOM 603 C CA . THR A 1 84 ? 8.471 -7.114 -15.613 1.00 88.38 84 THR A CA 1
ATOM 604 C C . THR A 1 84 ? 9.014 -6.758 -16.994 1.00 88.38 84 THR A C 1
ATOM 606 O O . THR A 1 84 ? 9.790 -7.530 -17.551 1.00 88.38 84 THR A O 1
ATOM 609 N N . ALA A 1 85 ? 8.672 -5.581 -17.528 1.00 87.44 85 ALA A N 1
ATOM 610 C CA . ALA A 1 85 ? 9.169 -5.131 -18.827 1.00 87.44 8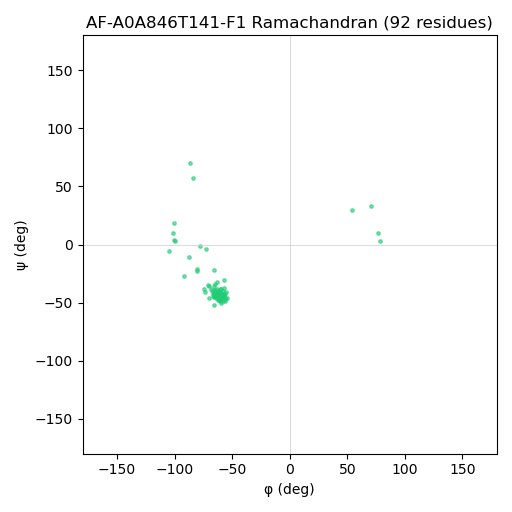5 ALA A CA 1
ATOM 611 C C . ALA A 1 85 ? 10.704 -5.015 -18.851 1.00 87.44 85 ALA A C 1
ATOM 613 O O . ALA A 1 85 ? 11.344 -5.487 -19.792 1.00 87.44 85 ALA A O 1
ATOM 614 N N . GLY A 1 86 ? 11.301 -4.448 -17.796 1.00 86.88 86 GLY A N 1
ATOM 615 C CA . GLY A 1 86 ? 12.755 -4.323 -17.674 1.00 86.88 86 GLY A CA 1
ATOM 616 C C . GLY A 1 86 ? 13.474 -5.674 -17.602 1.00 86.88 86 GLY A C 1
ATOM 617 O O . GLY A 1 86 ? 14.496 -5.861 -18.259 1.00 86.88 86 GLY A O 1
ATOM 618 N N . LEU A 1 87 ? 12.926 -6.640 -16.857 1.00 84.06 87 LEU A N 1
ATOM 619 C CA . LEU A 1 87 ? 13.495 -7.990 -16.766 1.00 84.06 87 LEU A CA 1
ATOM 620 C C . LEU A 1 87 ? 13.418 -8.742 -18.107 1.00 84.06 87 LEU A C 1
ATOM 622 O O . LEU A 1 87 ? 14.400 -9.363 -18.516 1.00 84.06 87 LEU A O 1
ATOM 626 N N . SER A 1 88 ? 12.298 -8.652 -18.831 1.00 84.44 88 SER A N 1
ATOM 627 C CA . SER A 1 88 ? 12.154 -9.299 -20.144 1.00 84.44 88 SER A CA 1
ATOM 628 C C . SER A 1 88 ? 13.149 -8.759 -21.178 1.00 84.44 88 SER A C 1
ATOM 630 O O . SER A 1 88 ? 13.747 -9.537 -21.924 1.00 84.44 88 SER A O 1
ATOM 632 N N . ALA A 1 89 ? 13.387 -7.442 -21.191 1.00 80.25 89 ALA A N 1
ATOM 633 C CA . ALA A 1 89 ? 14.348 -6.814 -22.100 1.00 80.25 89 ALA A CA 1
ATOM 634 C C . ALA A 1 89 ? 15.790 -7.297 -21.852 1.00 80.25 89 ALA A C 1
ATOM 636 O O . ALA A 1 89 ? 16.516 -7.606 -22.797 1.00 80.25 89 ALA A O 1
ATOM 637 N N . LEU A 1 90 ? 16.187 -7.448 -20.584 1.00 80.31 90 LEU A N 1
ATOM 638 C CA . LEU A 1 90 ? 17.515 -7.949 -20.206 1.00 80.31 90 LEU A CA 1
ATOM 639 C C . LEU A 1 90 ? 17.747 -9.401 -20.642 1.00 80.31 90 LEU A C 1
ATOM 641 O O . LEU A 1 90 ? 18.861 -9.759 -21.009 1.00 80.31 90 LEU A O 1
ATOM 645 N N . THR A 1 91 ? 16.698 -10.223 -20.636 1.00 75.44 91 THR A N 1
ATOM 646 C CA . THR A 1 91 ? 16.796 -11.651 -20.988 1.00 75.44 91 THR A CA 1
ATOM 647 C C . THR A 1 91 ? 16.819 -11.886 -22.503 1.00 75.44 91 THR A C 1
ATOM 649 O O . THR A 1 91 ? 17.281 -12.923 -22.952 1.00 75.44 91 THR A O 1
ATOM 652 N N . THR A 1 92 ? 16.338 -10.922 -23.295 1.00 71.31 92 THR A N 1
ATOM 653 C CA . THR A 1 92 ? 16.301 -10.999 -24.772 1.00 71.31 92 THR A CA 1
ATOM 654 C C . THR A 1 92 ? 17.600 -10.494 -25.421 1.00 71.31 92 THR A C 1
ATOM 656 O O . THR A 1 92 ? 17.805 -10.668 -26.617 1.00 71.31 92 THR A O 1
ATOM 659 N N . THR A 1 93 ? 18.482 -9.855 -24.645 1.00 58.94 93 THR A N 1
ATOM 660 C CA . THR A 1 93 ? 19.733 -9.239 -25.135 1.00 58.94 93 THR A CA 1
ATOM 661 C C . THR A 1 93 ? 20.976 -10.111 -24.855 1.00 58.94 93 THR A C 1
ATOM 663 O O . THR A 1 93 ? 22.102 -9.651 -25.030 1.00 58.94 93 THR A O 1
ATOM 666 N N . LEU A 1 94 ? 20.780 -11.358 -24.412 1.00 50.34 94 LEU A N 1
ATOM 667 C CA . LEU A 1 94 ? 21.812 -12.378 -24.170 1.00 50.34 94 LEU A CA 1
ATOM 668 C C . LEU A 1 94 ? 21.557 -13.586 -25.075 1.00 50.34 94 LEU A C 1
ATOM 670 O O . LEU A 1 94 ? 22.556 -14.161 -25.557 1.00 50.34 94 LEU A O 1
#

pLDDT: mean 91.75, std 9.31, range [50.34, 98.5]